Protein AF-A0A537YTP4-F1 (afdb_monomer_lite)

pLDDT: mean 78.49, std 10.17, range [57.78, 94.75]

Radius of gyration: 20.31 Å; chains: 1; bounding box: 30×33×62 Å

Structure (mmCIF, N/CA/C/O backbone):
data_AF-A0A537YTP4-F1
#
_entry.id   AF-A0A537YTP4-F1
#
loop_
_atom_site.group_PDB
_atom_site.id
_atom_site.type_symbol
_atom_site.label_atom_id
_atom_site.label_alt_id
_atom_site.label_comp_id
_atom_site.label_asym_id
_atom_site.label_entity_id
_atom_site.label_seq_id
_atom_site.pdbx_PDB_ins_code
_atom_site.Cartn_x
_atom_site.Cartn_y
_atom_site.Cartn_z
_atom_site.occupancy
_atom_site.B_iso_or_equiv
_atom_site.auth_seq_id
_atom_site.auth_comp_id
_atom_site.auth_asym_id
_atom_site.auth_atom_id
_atom_site.pdbx_PDB_model_num
ATOM 1 N N . MET A 1 1 ? 5.565 -6.345 1.798 1.00 63.81 1 MET A N 1
ATOM 2 C CA . MET A 1 1 ? 6.534 -5.704 0.898 1.00 63.81 1 MET A CA 1
ATOM 3 C C . MET A 1 1 ? 6.190 -4.231 0.869 1.00 63.81 1 MET A C 1
ATOM 5 O O . MET A 1 1 ? 5.017 -3.925 0.697 1.00 63.81 1 MET A O 1
ATOM 9 N N . GLU A 1 2 ? 7.155 -3.346 1.091 1.00 76.38 2 GLU A N 1
ATOM 10 C CA . GLU A 1 2 ? 6.953 -1.914 0.861 1.00 76.38 2 GLU A CA 1
ATOM 11 C C . GLU A 1 2 ? 7.349 -1.607 -0.583 1.00 76.38 2 GLU A C 1
ATOM 13 O O . GLU A 1 2 ? 8.459 -1.937 -1.001 1.00 76.38 2 GLU A O 1
ATOM 18 N N . LEU A 1 3 ? 6.425 -1.034 -1.356 1.00 85.19 3 LEU A N 1
ATOM 19 C CA . LEU A 1 3 ? 6.697 -0.611 -2.726 1.00 85.19 3 LEU A CA 1
ATOM 20 C C . LEU A 1 3 ? 7.163 0.839 -2.730 1.00 85.19 3 LEU A C 1
ATOM 22 O O . LEU A 1 3 ? 6.546 1.706 -2.109 1.00 85.19 3 LEU A O 1
ATOM 26 N N . LYS A 1 4 ? 8.229 1.120 -3.477 1.00 89.75 4 LYS A N 1
ATOM 27 C CA . LYS A 1 4 ? 8.703 2.486 -3.672 1.00 89.75 4 LYS A CA 1
ATOM 28 C C . LYS A 1 4 ? 7.873 3.179 -4.746 1.00 89.75 4 LYS A C 1
ATOM 30 O O . LYS A 1 4 ? 7.904 2.788 -5.912 1.00 89.75 4 LYS A O 1
ATOM 35 N N . SER A 1 5 ? 7.177 4.243 -4.366 1.00 89.31 5 SER A N 1
ATOM 36 C CA . SER A 1 5 ? 6.412 5.059 -5.308 1.00 89.31 5 SER A CA 1
ATOM 37 C C . SER A 1 5 ? 7.330 5.886 -6.212 1.00 89.31 5 SER A C 1
ATOM 39 O O . SER A 1 5 ? 8.201 6.614 -5.734 1.00 89.31 5 SER A O 1
ATOM 41 N N . VAL A 1 6 ? 7.113 5.795 -7.524 1.00 88.81 6 VAL A N 1
ATOM 42 C CA . VAL A 1 6 ? 7.811 6.575 -8.553 1.00 88.81 6 VAL A CA 1
ATOM 43 C C . VAL A 1 6 ? 6.769 7.374 -9.341 1.00 88.81 6 VAL A C 1
ATOM 45 O O . VAL A 1 6 ? 6.051 6.791 -10.157 1.00 88.81 6 VAL A O 1
ATOM 48 N N . PRO A 1 7 ? 6.639 8.690 -9.107 1.00 85.12 7 PRO A N 1
ATOM 49 C CA . PRO A 1 7 ? 5.682 9.509 -9.839 1.00 85.12 7 PRO A CA 1
ATOM 50 C C . PRO A 1 7 ? 6.144 9.712 -11.285 1.00 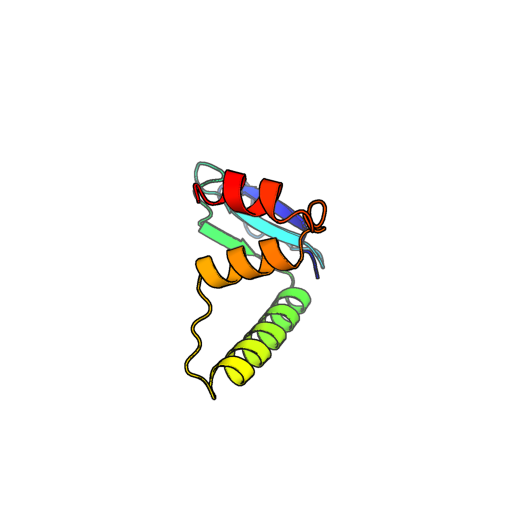85.12 7 PRO A C 1
ATOM 52 O O . PRO A 1 7 ? 7.315 9.990 -11.553 1.00 85.12 7 PRO A O 1
ATOM 55 N N . VAL A 1 8 ? 5.214 9.581 -12.230 1.00 86.12 8 VAL A N 1
ATOM 56 C CA . VAL A 1 8 ? 5.450 9.769 -13.664 1.00 86.12 8 VAL A CA 1
ATOM 57 C C . VAL A 1 8 ? 4.297 10.556 -14.269 1.00 86.12 8 VAL A C 1
ATOM 59 O O . VAL A 1 8 ? 3.136 10.192 -14.107 1.00 86.12 8 VAL A O 1
ATOM 62 N N . LYS A 1 9 ? 4.589 11.609 -15.036 1.00 81.12 9 LYS A N 1
ATOM 63 C CA . LYS A 1 9 ? 3.534 12.345 -15.741 1.00 81.12 9 LYS A CA 1
ATOM 64 C C . LYS A 1 9 ? 3.030 11.550 -16.940 1.00 81.12 9 LYS A C 1
ATOM 66 O O . LYS A 1 9 ? 3.808 11.030 -17.737 1.00 81.12 9 LYS A O 1
ATOM 71 N N . SER A 1 10 ? 1.715 11.546 -17.134 1.00 74.25 10 SER A N 1
ATOM 72 C CA . SER A 1 10 ? 1.021 10.824 -18.208 1.00 74.25 10 SER A CA 1
ATOM 73 C C . SER A 1 10 ? 1.474 11.216 -19.619 1.00 74.25 10 SER A C 1
ATOM 75 O O . SER A 1 10 ? 1.228 10.456 -20.552 1.00 74.25 10 SER A O 1
ATOM 77 N N . ASN A 1 11 ? 2.087 12.390 -19.787 1.00 77.69 11 ASN A N 1
ATOM 78 C CA . ASN A 1 11 ? 2.591 12.865 -21.076 1.00 77.69 11 ASN A CA 1
ATOM 79 C C . ASN A 1 11 ? 4.071 12.518 -21.307 1.00 77.69 11 ASN A C 1
ATOM 81 O O . ASN A 1 11 ? 4.527 12.573 -22.447 1.00 77.69 11 ASN A O 1
ATOM 85 N N . ASP A 1 12 ? 4.805 12.150 -20.252 1.00 69.44 12 ASP A N 1
ATOM 86 C CA . ASP A 1 12 ? 6.263 12.003 -20.292 1.00 69.44 12 ASP A CA 1
ATOM 87 C C . ASP A 1 12 ? 6.695 10.568 -20.636 1.00 69.44 12 ASP A C 1
ATOM 89 O O . ASP A 1 12 ? 7.821 10.348 -21.081 1.00 69.44 12 ASP A O 1
ATOM 93 N N . VAL A 1 13 ? 5.812 9.572 -20.477 1.00 65.75 13 VAL A N 1
ATOM 94 C CA . VAL A 1 13 ? 6.144 8.157 -20.705 1.00 65.75 13 VAL A CA 1
ATOM 95 C C . VAL A 1 13 ? 5.035 7.440 -21.478 1.00 65.75 13 VAL A C 1
ATOM 97 O O . VAL A 1 13 ? 3.888 7.397 -21.047 1.00 65.75 13 VAL A O 1
ATOM 100 N N . ARG A 1 14 ? 5.389 6.827 -22.620 1.00 70.50 14 ARG A N 1
ATOM 101 C CA . ARG A 1 14 ? 4.449 6.041 -23.448 1.00 70.50 14 ARG A CA 1
ATOM 102 C C . ARG A 1 14 ? 4.017 4.730 -22.785 1.00 70.50 14 ARG A C 1
ATOM 104 O O . ARG A 1 14 ? 2.841 4.401 -22.854 1.00 70.50 14 ARG A O 1
ATOM 111 N N . VAL A 1 15 ? 4.954 3.994 -22.179 1.00 70.69 15 VAL A N 1
ATOM 112 C CA . VAL A 1 15 ? 4.708 2.790 -21.362 1.00 70.69 15 VAL A CA 1
ATOM 113 C C . VAL A 1 15 ? 5.880 2.647 -20.378 1.00 70.69 15 VAL A C 1
ATOM 115 O O . VAL A 1 15 ? 6.995 2.367 -20.828 1.00 70.69 15 VAL A O 1
ATOM 118 N N . PRO A 1 16 ? 5.695 2.880 -19.067 1.00 73.62 16 PRO A N 1
ATOM 119 C CA . PRO A 1 16 ? 6.762 2.668 -18.096 1.00 73.62 16 PRO A CA 1
ATOM 120 C C . PRO A 1 16 ? 7.069 1.172 -17.970 1.00 73.62 16 PRO A C 1
ATOM 122 O O . PRO A 1 16 ? 6.176 0.333 -18.075 1.00 73.62 16 PRO A O 1
ATOM 125 N N . LYS A 1 17 ? 8.347 0.842 -17.769 1.00 83.94 17 LYS A N 1
ATOM 126 C CA . LYS A 1 17 ? 8.803 -0.517 -17.458 1.00 83.94 17 LYS A CA 1
ATOM 127 C C . LYS A 1 17 ? 9.084 -0.576 -15.959 1.00 83.94 17 LYS A C 1
ATOM 129 O O . LYS A 1 17 ? 10.127 -0.068 -15.555 1.00 83.94 17 LYS A O 1
ATOM 134 N N . PRO A 1 18 ? 8.153 -1.094 -15.148 1.00 87.62 18 PRO A N 1
ATOM 135 C CA . PRO A 1 18 ? 8.333 -1.113 -13.710 1.00 87.62 18 PRO A CA 1
ATOM 136 C C . PRO A 1 18 ? 9.428 -2.100 -13.313 1.00 87.62 18 PRO A C 1
ATOM 138 O O . PRO A 1 18 ? 9.488 -3.211 -13.836 1.00 87.62 18 PRO A O 1
ATOM 141 N N . GLU A 1 19 ? 10.286 -1.684 -12.390 1.00 91.81 19 GLU A N 1
ATOM 142 C CA . GLU A 1 19 ? 11.221 -2.569 -11.701 1.00 91.81 19 GLU A CA 1
ATOM 143 C C . GLU A 1 19 ? 10.523 -3.250 -10.518 1.00 91.81 19 GLU A C 1
ATOM 145 O O . GLU A 1 19 ? 9.590 -2.690 -9.938 1.00 91.81 19 GLU A O 1
ATOM 150 N N . VAL A 1 20 ? 10.988 -4.448 -10.151 1.00 92.25 20 VAL A N 1
ATOM 151 C CA . VAL A 1 20 ? 10.512 -5.165 -8.957 1.00 92.25 20 VAL A CA 1
ATOM 152 C C . VAL A 1 20 ? 10.673 -4.273 -7.724 1.00 92.25 20 VAL A C 1
ATOM 154 O O . VAL A 1 20 ? 11.725 -3.666 -7.515 1.00 92.25 20 VAL A O 1
ATOM 157 N N . GLY A 1 21 ? 9.628 -4.187 -6.906 1.00 91.62 21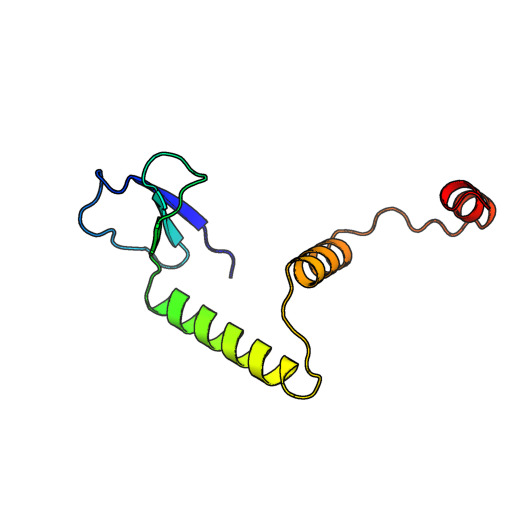 GLY A N 1
ATOM 158 C CA . GLY A 1 21 ? 9.586 -3.353 -5.708 1.00 91.62 21 GLY A CA 1
ATOM 159 C C . GLY A 1 21 ? 9.254 -1.882 -5.950 1.00 91.62 21 GLY A C 1
ATOM 160 O O . GLY A 1 21 ? 9.336 -1.083 -5.014 1.00 91.62 21 GLY A O 1
ATOM 161 N N . SER A 1 22 ? 8.862 -1.504 -7.169 1.00 91.06 22 SER A N 1
ATOM 162 C CA . SER A 1 22 ? 8.497 -0.127 -7.512 1.00 91.06 22 SER A CA 1
ATOM 163 C C . SER A 1 22 ? 7.058 -0.013 -8.011 1.00 91.06 22 SER A C 1
ATOM 165 O O . SER A 1 22 ? 6.606 -0.778 -8.861 1.00 91.06 22 SER A O 1
ATOM 167 N N . ALA A 1 23 ? 6.355 1.010 -7.524 1.00 91.25 23 ALA A N 1
ATOM 168 C CA . ALA A 1 23 ? 5.010 1.363 -7.957 1.00 91.25 23 ALA A CA 1
ATOM 169 C C . ALA A 1 23 ? 5.031 2.680 -8.733 1.00 91.25 23 ALA A C 1
ATOM 171 O O . ALA A 1 23 ? 5.289 3.745 -8.176 1.00 91.25 23 ALA A O 1
ATOM 172 N N . TYR A 1 24 ? 4.748 2.621 -10.031 1.00 90.44 24 TYR A N 1
ATOM 173 C CA . TYR A 1 24 ? 4.762 3.802 -10.888 1.00 90.44 24 TYR A CA 1
ATOM 174 C C . TYR A 1 24 ? 3.394 4.476 -10.846 1.00 90.44 24 TYR A C 1
ATOM 176 O O . TYR A 1 24 ? 2.405 3.913 -11.319 1.00 90.44 24 TYR A O 1
ATOM 184 N N . LEU A 1 25 ? 3.343 5.681 -10.282 1.00 89.75 25 LEU A N 1
ATOM 185 C CA . LEU A 1 25 ? 2.122 6.470 -10.145 1.00 89.75 25 LEU A CA 1
ATOM 186 C C . LEU A 1 25 ? 1.999 7.398 -11.352 1.00 89.75 25 LEU A C 1
ATOM 188 O O . LEU A 1 25 ? 2.786 8.328 -11.509 1.00 89.75 25 LEU A O 1
ATOM 192 N N . VAL A 1 26 ? 1.035 7.129 -12.233 1.00 87.06 26 VAL A N 1
A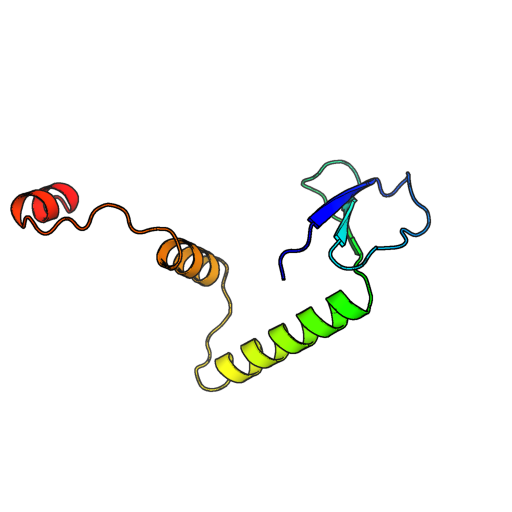TOM 193 C CA . VAL A 1 26 ? 0.832 7.923 -13.448 1.00 87.06 26 VAL A CA 1
ATOM 194 C C . VAL A 1 26 ? -0.075 9.111 -13.141 1.00 87.06 26 VAL A C 1
ATOM 196 O O . VAL A 1 26 ? -1.292 8.964 -13.005 1.00 87.06 26 VAL A O 1
ATOM 199 N N . GLU A 1 27 ? 0.516 10.296 -13.073 1.00 86.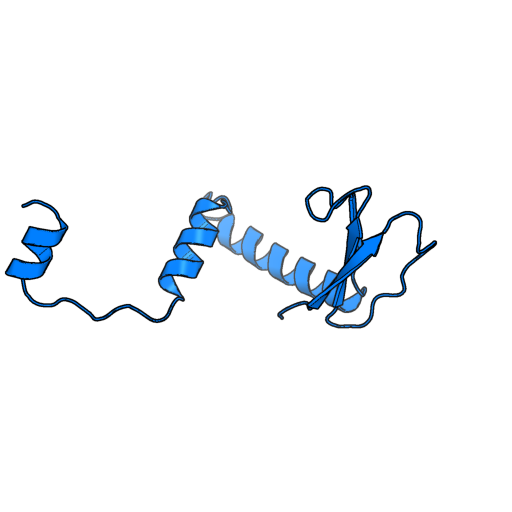62 27 GLU A N 1
ATOM 200 C CA . GLU A 1 27 ? -0.143 11.558 -12.739 1.00 86.62 27 GLU A CA 1
ATOM 201 C C . GLU A 1 27 ? -0.576 12.313 -13.999 1.00 86.62 27 GLU A C 1
ATOM 203 O O . GLU A 1 27 ? 0.145 12.357 -15.000 1.00 86.62 27 GLU A O 1
ATOM 208 N N . ARG A 1 28 ? -1.749 12.956 -13.975 1.00 72.69 28 ARG A N 1
ATOM 209 C CA . ARG A 1 28 ? -2.204 13.784 -15.110 1.00 72.69 28 ARG A CA 1
ATOM 210 C C . ARG A 1 28 ? -1.822 15.259 -14.969 1.00 72.69 28 ARG A C 1
ATOM 212 O O . ARG A 1 28 ? -1.382 15.858 -15.948 1.00 72.69 28 ARG A O 1
ATOM 219 N N . TYR A 1 29 ? -2.014 15.832 -13.782 1.00 70.62 29 TYR A N 1
ATOM 220 C CA . TYR A 1 29 ? -1.832 17.269 -13.523 1.00 70.62 29 TYR A CA 1
ATOM 221 C C . TYR A 1 29 ? -1.065 17.550 -12.227 1.00 70.62 29 TYR A C 1
ATOM 223 O O . TYR A 1 29 ? -0.199 18.421 -12.216 1.00 70.62 29 TYR A O 1
ATOM 231 N N . SER A 1 30 ? -1.361 16.802 -11.165 1.00 71.94 30 SER A N 1
ATOM 232 C CA . SER A 1 30 ? -0.721 16.891 -9.851 1.00 71.94 30 SER A CA 1
ATOM 233 C C . SER A 1 30 ? -0.670 15.510 -9.192 1.00 71.94 30 SER A C 1
ATOM 235 O O . SER A 1 30 ? -1.362 14.589 -9.639 1.00 71.94 30 SER A O 1
ATOM 237 N N . ALA A 1 31 ? 0.109 15.401 -8.112 1.00 72.00 31 ALA A N 1
ATOM 238 C CA . ALA A 1 31 ? 0.221 14.199 -7.284 1.00 72.00 31 ALA A CA 1
ATOM 239 C C . ALA A 1 31 ? -1.132 13.718 -6.727 1.00 72.00 31 ALA A C 1
ATOM 241 O O . ALA A 1 31 ? -1.348 12.520 -6.581 1.00 72.00 31 ALA A O 1
ATOM 242 N N . ASP A 1 32 ? -2.083 14.632 -6.519 1.00 75.25 32 ASP A N 1
ATOM 243 C CA . ASP A 1 32 ? -3.433 14.305 -6.035 1.00 75.25 32 ASP A CA 1
ATOM 244 C C . ASP A 1 32 ? -4.336 13.689 -7.122 1.00 75.25 32 ASP A C 1
ATOM 246 O O . ASP A 1 32 ? -5.461 13.276 -6.855 1.00 75.25 32 ASP A O 1
ATOM 250 N N . SER A 1 33 ? -3.869 13.638 -8.375 1.00 75.56 33 SER A N 1
ATOM 251 C CA . SER A 1 33 ? -4.614 13.110 -9.520 1.00 75.56 33 SER A CA 1
ATOM 252 C C . SER A 1 33 ? -3.866 11.944 -10.169 1.00 75.56 33 SER A C 1
ATOM 254 O O . SER A 1 33 ? -3.399 12.018 -11.315 1.00 75.56 33 SER A O 1
ATOM 256 N N . VAL A 1 34 ? -3.773 10.845 -9.416 1.00 81.94 34 VAL A N 1
ATOM 257 C CA . VAL A 1 34 ? -3.247 9.562 -9.898 1.00 81.94 34 VAL A CA 1
ATOM 258 C C . VAL A 1 34 ? -4.293 8.896 -10.792 1.00 81.94 34 VAL A C 1
ATOM 260 O O . VAL A 1 34 ? -5.392 8.560 -10.359 1.00 81.94 34 VAL A O 1
ATOM 263 N N . LYS A 1 35 ? -3.958 8.706 -12.070 1.00 83.81 35 LYS A N 1
ATOM 264 C CA . LYS A 1 35 ? -4.841 8.078 -13.065 1.00 83.81 35 LYS A CA 1
ATOM 265 C C . LYS A 1 35 ? -4.660 6.563 -13.124 1.00 83.81 35 LYS A C 1
ATOM 267 O O . LYS A 1 35 ? -5.597 5.844 -13.461 1.00 83.81 35 LYS A O 1
ATOM 272 N N . ALA A 1 36 ? -3.443 6.093 -12.879 1.00 86.50 36 ALA A N 1
ATOM 273 C CA . ALA A 1 36 ? -3.108 4.681 -12.929 1.00 86.50 36 ALA A CA 1
ATOM 274 C C . ALA A 1 36 ? -1.910 4.376 -12.032 1.00 86.50 36 ALA A C 1
ATOM 276 O O . ALA A 1 36 ? -1.042 5.226 -11.834 1.00 86.50 36 ALA A O 1
ATOM 277 N N . VAL A 1 37 ? -1.855 3.135 -11.559 1.00 89.19 37 VAL A N 1
ATOM 278 C CA . VAL A 1 37 ? -0.696 2.556 -10.881 1.00 89.19 37 VAL A CA 1
ATOM 279 C C . VAL A 1 37 ? -0.174 1.423 -11.753 1.00 89.19 37 VAL A C 1
ATOM 281 O O . VAL A 1 37 ? -0.949 0.568 -12.182 1.00 89.19 37 VAL A O 1
ATOM 284 N N . ILE A 1 38 ? 1.122 1.434 -12.052 1.00 90.50 38 ILE A N 1
ATOM 285 C CA . ILE A 1 38 ? 1.774 0.418 -12.882 1.00 90.50 38 ILE A CA 1
ATOM 286 C C . ILE A 1 38 ? 2.803 -0.321 -12.025 1.00 90.50 38 ILE A C 1
ATOM 288 O O . ILE A 1 38 ? 3.675 0.302 -11.420 1.00 90.50 38 ILE A O 1
ATOM 292 N N . LEU A 1 39 ? 2.674 -1.647 -11.978 1.00 93.06 39 LEU A N 1
ATOM 293 C CA . LEU A 1 39 ? 3.451 -2.547 -11.125 1.00 93.06 39 LEU A CA 1
ATOM 294 C C . LEU A 1 39 ? 4.189 -3.588 -11.963 1.00 93.06 39 LEU A C 1
ATOM 296 O O . LEU A 1 39 ? 3.737 -3.944 -13.056 1.00 93.06 39 LEU A O 1
ATOM 300 N N . HIS A 1 40 ? 5.290 -4.114 -11.428 1.00 94.31 40 HIS A N 1
ATOM 301 C CA . HIS A 1 40 ? 5.889 -5.324 -11.976 1.00 94.31 40 HIS A CA 1
ATOM 302 C C . HIS A 1 40 ? 4.905 -6.507 -11.831 1.00 94.31 40 HIS A C 1
ATOM 304 O O . HIS A 1 40 ? 4.187 -6.571 -10.828 1.00 94.31 40 HIS A O 1
ATOM 310 N N . PRO A 1 41 ? 4.839 -7.450 -12.795 1.00 93.44 41 PRO A N 1
ATOM 311 C CA . PRO A 1 41 ? 3.921 -8.589 -12.721 1.00 93.44 41 PRO A CA 1
ATOM 312 C C . PRO A 1 41 ? 4.050 -9.417 -11.438 1.00 93.44 41 PRO A C 1
ATOM 314 O O . PRO A 1 41 ? 3.034 -9.832 -10.885 1.00 93.44 41 PRO A O 1
ATOM 317 N N . ASP A 1 42 ? 5.276 -9.612 -10.949 1.00 94.75 42 ASP A N 1
ATOM 318 C CA . ASP A 1 42 ? 5.531 -10.367 -9.715 1.00 94.75 42 ASP A CA 1
ATOM 319 C C . ASP A 1 42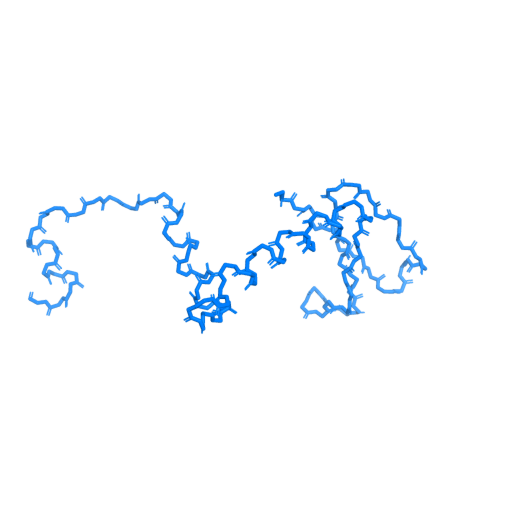 ? 4.954 -9.651 -8.485 1.00 94.75 42 ASP A C 1
ATOM 321 O O . ASP A 1 42 ? 4.247 -10.270 -7.690 1.00 94.75 42 ASP A O 1
ATOM 325 N N . ASP A 1 43 ? 5.160 -8.333 -8.379 1.00 94.12 43 ASP A N 1
ATOM 326 C CA . ASP A 1 43 ? 4.614 -7.520 -7.286 1.00 94.12 43 ASP A CA 1
ATOM 327 C C . ASP A 1 43 ? 3.079 -7.506 -7.327 1.00 94.12 43 ASP A C 1
ATOM 329 O O . ASP A 1 43 ? 2.413 -7.602 -6.295 1.00 94.12 43 ASP A O 1
ATOM 333 N N . PHE A 1 44 ? 2.497 -7.428 -8.530 1.00 92.88 44 PHE A N 1
ATOM 334 C CA . PHE A 1 44 ? 1.050 -7.514 -8.711 1.00 92.88 44 PHE A CA 1
ATOM 335 C C . PHE A 1 44 ? 0.504 -8.877 -8.269 1.00 92.88 44 PHE A C 1
ATOM 337 O O . PHE A 1 44 ? -0.486 -8.930 -7.539 1.00 92.88 44 PHE A O 1
ATOM 344 N N . ALA A 1 45 ? 1.140 -9.974 -8.688 1.00 93.25 45 ALA A N 1
ATOM 345 C CA . ALA A 1 45 ? 0.729 -11.324 -8.314 1.00 93.25 45 ALA A CA 1
ATOM 346 C C . ALA A 1 45 ? 0.815 -11.538 -6.795 1.00 93.25 45 ALA A C 1
ATOM 348 O O . ALA A 1 45 ? -0.091 -12.122 -6.193 1.00 93.25 45 ALA A O 1
ATOM 349 N N . GLU A 1 46 ? 1.867 -11.020 -6.160 1.00 92.75 46 GLU A N 1
ATOM 350 C CA . GLU A 1 46 ? 2.032 -11.086 -4.713 1.00 92.75 46 GLU A CA 1
ATOM 351 C C . GLU A 1 46 ? 0.945 -10.290 -3.975 1.00 92.75 46 GLU A C 1
ATOM 353 O O . GLU A 1 46 ? 0.291 -10.826 -3.075 1.00 92.75 46 GLU A O 1
ATOM 358 N N . LEU A 1 47 ? 0.708 -9.032 -4.364 1.00 90.44 47 LEU A N 1
ATOM 359 C CA . LEU A 1 47 ? -0.342 -8.202 -3.767 1.00 90.44 47 LEU A CA 1
ATOM 360 C C . LEU A 1 47 ? -1.733 -8.811 -3.961 1.00 90.44 47 LEU A C 1
ATOM 362 O O . LEU A 1 47 ? -2.526 -8.831 -3.021 1.00 90.44 47 LEU A O 1
ATOM 366 N N . GLN A 1 48 ? -2.016 -9.364 -5.141 1.00 92.00 48 GLN A N 1
ATOM 367 C CA . GLN A 1 48 ? -3.277 -10.048 -5.419 1.00 92.00 48 GLN A CA 1
ATOM 368 C C . GLN A 1 48 ? -3.465 -11.284 -4.528 1.00 92.00 48 GLN A C 1
ATOM 370 O O . GLN A 1 48 ? -4.559 -11.503 -4.006 1.00 92.00 48 GLN A O 1
ATOM 375 N N . SER A 1 49 ? -2.413 -12.082 -4.331 1.00 91.12 49 SER A N 1
ATOM 376 C CA . SER A 1 49 ? -2.446 -13.244 -3.435 1.00 91.12 49 SER A CA 1
ATOM 377 C C . SER A 1 49 ? -2.761 -12.831 -1.993 1.00 91.12 49 SER A C 1
ATOM 379 O O . SER A 1 49 ? -3.666 -13.382 -1.366 1.00 91.12 49 SER A O 1
ATOM 381 N N . ARG A 1 50 ? -2.084 -11.790 -1.490 1.00 87.75 50 ARG A N 1
ATOM 382 C CA . ARG A 1 50 ? -2.322 -11.236 -0.147 1.00 87.75 50 ARG A CA 1
ATOM 383 C C . ARG A 1 50 ? -3.745 -10.690 0.006 1.00 87.75 50 ARG A C 1
ATOM 385 O O . ARG A 1 50 ? -4.394 -10.977 1.008 1.00 87.75 50 ARG A O 1
ATOM 392 N N . ALA A 1 51 ? -4.242 -9.950 -0.987 1.00 86.12 51 ALA A N 1
ATOM 393 C CA . ALA A 1 51 ? -5.606 -9.423 -0.987 1.00 86.12 51 ALA A CA 1
ATOM 394 C C . ALA A 1 51 ? -6.649 -10.548 -0.909 1.00 86.12 51 ALA A C 1
ATOM 396 O O . ALA A 1 51 ? -7.593 -10.457 -0.129 1.00 86.12 51 ALA A O 1
ATOM 397 N N . ARG A 1 52 ? -6.435 -11.653 -1.637 1.00 86.56 52 ARG A N 1
ATOM 398 C CA . ARG A 1 52 ? -7.293 -12.844 -1.548 1.00 86.56 52 ARG A CA 1
ATOM 399 C C . ARG A 1 52 ? -7.318 -13.461 -0.157 1.00 86.56 52 ARG A C 1
ATOM 401 O O . ARG A 1 52 ? -8.394 -13.780 0.331 1.00 86.56 52 ARG A O 1
ATOM 408 N N . ILE A 1 53 ? -6.157 -13.612 0.480 1.00 86.44 53 ILE A N 1
ATOM 409 C CA . ILE A 1 53 ? -6.071 -14.153 1.845 1.00 86.44 53 ILE A CA 1
ATOM 410 C C . ILE A 1 53 ? -6.871 -13.274 2.814 1.00 86.44 53 ILE A C 1
ATOM 412 O O . ILE A 1 53 ? -7.596 -13.793 3.659 1.00 86.44 53 ILE A O 1
ATOM 416 N N . LEU A 1 54 ? -6.775 -11.949 2.672 1.00 79.25 54 LEU A N 1
ATOM 417 C CA . LEU A 1 54 ? -7.534 -11.007 3.495 1.00 79.25 54 LEU A CA 1
ATOM 418 C C . LEU A 1 54 ? -9.044 -11.103 3.245 1.00 79.25 54 LEU A C 1
ATOM 420 O O . LEU A 1 54 ? -9.807 -11.166 4.204 1.00 79.25 54 LEU A O 1
ATOM 424 N N . GLU A 1 55 ? -9.485 -11.176 1.987 1.00 80.44 55 GLU A N 1
ATOM 425 C CA . GLU A 1 55 ? -10.901 -11.389 1.659 1.00 80.44 55 GLU A CA 1
ATOM 426 C C . GLU A 1 55 ? -11.434 -12.710 2.228 1.00 80.44 55 GLU A C 1
ATOM 428 O O . GLU A 1 55 ? -12.535 -12.757 2.777 1.00 80.44 55 GLU A O 1
ATOM 433 N N . GLU A 1 56 ? -10.667 -13.794 2.109 1.00 82.38 56 GLU A N 1
ATOM 434 C CA . GLU A 1 56 ? -11.036 -15.103 2.650 1.00 82.38 56 GLU A CA 1
ATOM 435 C C . GLU A 1 56 ? -11.104 -15.094 4.178 1.00 82.38 56 GLU A C 1
ATOM 437 O O . GLU A 1 56 ? -12.019 -15.694 4.739 1.00 82.38 56 GLU A O 1
ATOM 442 N N . ALA A 1 57 ? -10.194 -14.384 4.848 1.00 77.31 57 ALA A N 1
ATOM 443 C CA . ALA A 1 57 ? -10.213 -14.206 6.298 1.00 77.31 57 ALA A CA 1
ATOM 444 C C . ALA A 1 57 ? -11.364 -13.301 6.773 1.00 77.31 57 ALA A C 1
ATOM 446 O O . ALA A 1 57 ? -11.888 -13.500 7.868 1.00 77.31 57 ALA A O 1
ATOM 447 N N . ALA A 1 58 ? -11.781 -12.330 5.957 1.00 71.38 58 ALA A N 1
ATOM 448 C CA . ALA A 1 58 ? -12.873 -11.409 6.264 1.00 71.38 58 ALA A CA 1
ATOM 449 C C . ALA A 1 58 ? -14.269 -12.023 6.029 1.00 71.38 58 ALA A C 1
ATOM 451 O O . ALA A 1 58 ? -15.231 -11.698 6.734 1.00 71.38 58 ALA A O 1
ATOM 452 N N . ARG A 1 59 ? -14.385 -12.957 5.072 1.00 67.31 59 ARG A N 1
ATOM 453 C CA . ARG A 1 59 ? -15.649 -13.593 4.653 1.00 67.31 59 ARG A CA 1
ATOM 454 C C . ARG A 1 59 ? -16.456 -14.263 5.787 1.00 67.31 59 ARG A C 1
ATOM 456 O O . ARG A 1 59 ? -17.677 -14.127 5.763 1.00 67.31 59 ARG A O 1
ATOM 463 N N . PRO A 1 60 ? -15.860 -14.955 6.780 1.00 64.44 60 PRO A N 1
ATOM 464 C CA . PRO A 1 60 ? -16.605 -15.592 7.867 1.00 64.44 60 PRO A CA 1
ATOM 465 C C . PRO A 1 60 ? -17.294 -14.609 8.821 1.00 64.44 60 PRO A C 1
ATOM 467 O O . PRO A 1 60 ? -18.198 -15.017 9.544 1.00 64.44 60 PRO A O 1
ATOM 470 N N . ALA A 1 61 ? -16.872 -13.343 8.848 1.00 61.41 61 ALA A N 1
ATOM 471 C CA . ALA A 1 61 ? -17.291 -12.383 9.866 1.00 61.41 61 ALA A CA 1
ATOM 472 C C . ALA A 1 61 ? -17.914 -11.093 9.305 1.00 61.41 61 ALA A C 1
ATOM 474 O O . ALA A 1 61 ? -18.258 -10.201 10.075 1.00 61.41 61 ALA A O 1
ATOM 475 N N . GLY A 1 62 ? -18.097 -10.995 7.982 1.00 62.62 62 GLY A N 1
ATOM 476 C CA . GLY A 1 62 ? -18.696 -9.812 7.353 1.00 62.62 62 GLY A CA 1
ATOM 477 C C . GLY A 1 62 ? -17.882 -8.535 7.573 1.00 62.62 62 GLY A C 1
ATOM 478 O O . GLY A 1 62 ? -18.438 -7.442 7.519 1.00 62.62 62 GLY A O 1
ATOM 479 N N . PHE A 1 63 ? -16.584 -8.666 7.858 1.00 64.19 63 PHE A N 1
ATOM 480 C CA . PHE A 1 63 ? -15.710 -7.516 8.026 1.00 64.19 63 PHE A CA 1
ATOM 481 C C . PHE A 1 63 ? -15.428 -6.892 6.664 1.00 64.19 63 PHE A C 1
ATOM 483 O O . PHE A 1 63 ? -14.937 -7.553 5.751 1.00 64.19 63 PHE A O 1
ATOM 490 N N . GLU A 1 64 ? -15.720 -5.605 6.536 1.00 67.38 64 GLU A N 1
ATOM 491 C CA . GLU A 1 64 ? -15.243 -4.803 5.420 1.00 67.38 64 GLU A CA 1
ATOM 492 C C . GLU A 1 64 ? -13.896 -4.182 5.792 1.00 67.38 64 GLU A C 1
ATOM 494 O O . GLU A 1 64 ? -13.710 -3.658 6.895 1.00 67.38 64 GLU A O 1
ATOM 499 N N . LEU A 1 65 ? -12.944 -4.237 4.861 1.00 67.06 65 LEU A N 1
ATOM 500 C CA . LEU A 1 65 ? -11.724 -3.443 4.945 1.00 67.06 65 LEU A CA 1
ATOM 501 C C . LEU A 1 65 ? -12.113 -1.980 4.730 1.00 67.06 65 LEU A C 1
ATOM 503 O O . LEU A 1 65 ? -12.420 -1.568 3.615 1.00 67.06 65 LEU A O 1
ATOM 507 N N . THR A 1 66 ? -12.137 -1.222 5.820 1.00 77.88 66 THR A N 1
ATOM 508 C CA . THR A 1 66 ? -12.449 0.209 5.820 1.00 77.88 66 THR A CA 1
ATOM 509 C C . THR A 1 66 ? -11.190 1.020 6.090 1.00 77.88 66 THR A C 1
ATOM 511 O O . THR A 1 66 ? -10.285 0.550 6.784 1.00 77.88 66 THR A O 1
ATOM 514 N N . ASP A 1 67 ? -11.158 2.259 5.601 1.00 74.56 67 ASP A N 1
ATOM 515 C CA . ASP A 1 67 ? -10.059 3.194 5.871 1.00 74.56 67 ASP A CA 1
ATOM 516 C C . ASP A 1 67 ? -9.865 3.399 7.382 1.00 74.56 67 ASP A C 1
ATOM 518 O O . ASP A 1 67 ? -8.742 3.361 7.876 1.00 74.56 67 ASP A O 1
ATOM 522 N N . LEU A 1 68 ? -10.966 3.474 8.141 1.00 73.88 68 LEU A N 1
ATOM 523 C CA . LEU A 1 68 ? -10.940 3.550 9.604 1.00 73.88 68 LEU A CA 1
ATOM 524 C C . LEU A 1 68 ? -10.267 2.323 10.242 1.00 73.88 68 LEU A C 1
ATOM 526 O O . LEU A 1 68 ? -9.522 2.455 11.210 1.00 73.88 68 LEU A O 1
ATOM 530 N N . GLY A 1 69 ? -10.518 1.124 9.710 1.00 73.19 69 GLY A N 1
ATOM 531 C CA . GLY A 1 69 ? -9.862 -0.098 10.173 1.00 73.19 69 GLY A CA 1
ATOM 532 C C . GLY A 1 69 ? -8.360 -0.100 9.880 1.00 73.19 69 GLY A C 1
ATOM 533 O O . GLY A 1 69 ? -7.571 -0.531 10.721 1.00 73.19 69 GLY A O 1
ATOM 534 N N . ALA A 1 70 ? -7.958 0.422 8.720 1.00 73.56 70 ALA A N 1
ATOM 535 C CA . ALA A 1 70 ? -6.552 0.570 8.360 1.00 73.56 70 ALA A CA 1
ATOM 536 C C . ALA A 1 70 ? -5.834 1.593 9.259 1.00 73.56 70 ALA A C 1
ATOM 538 O O . ALA A 1 70 ? -4.740 1.308 9.746 1.00 73.56 70 ALA A O 1
ATOM 539 N N . GLU A 1 71 ? -6.463 2.739 9.537 1.00 71.94 71 GLU A N 1
ATOM 540 C CA . GLU A 1 71 ? -5.946 3.748 10.471 1.00 71.94 71 GLU A CA 1
ATOM 541 C C . GLU A 1 71 ? -5.820 3.190 11.894 1.00 71.94 71 GLU A C 1
ATOM 543 O O . GLU A 1 71 ? -4.768 3.322 12.519 1.00 71.94 71 GLU A O 1
ATOM 548 N N . ALA A 1 72 ? -6.850 2.500 12.395 1.00 74.25 72 ALA A N 1
ATOM 549 C CA . ALA A 1 72 ? -6.820 1.877 13.717 1.00 74.25 72 ALA A CA 1
ATOM 550 C C . ALA A 1 72 ? -5.694 0.838 13.838 1.00 74.25 72 ALA A C 1
ATOM 552 O O . ALA A 1 72 ? -5.000 0.792 14.854 1.00 74.25 72 ALA A O 1
ATOM 553 N N . HIS A 1 73 ? -5.474 0.035 12.792 1.00 69.62 73 HIS A N 1
ATOM 554 C CA . HIS A 1 73 ? -4.370 -0.919 12.754 1.00 69.62 73 HIS A CA 1
ATOM 555 C C . HIS A 1 73 ? -3.004 -0.216 12.748 1.00 69.62 73 HIS A C 1
ATOM 557 O O . HIS A 1 73 ? -2.129 -0.604 13.513 1.00 69.62 73 HIS A O 1
ATOM 563 N N . GLN A 1 74 ? -2.823 0.854 11.964 1.00 72.81 74 GLN A N 1
ATOM 564 C CA . GLN A 1 74 ? -1.580 1.639 11.979 1.00 72.81 74 GLN A CA 1
ATOM 565 C C . GLN A 1 74 ? -1.293 2.267 13.345 1.00 72.81 74 GLN A C 1
ATOM 567 O O . GLN A 1 74 ? -0.139 2.300 13.767 1.00 72.81 74 GLN A O 1
ATOM 572 N N . ILE A 1 75 ? -2.324 2.749 14.043 1.00 71.81 75 ILE A N 1
ATOM 573 C CA . ILE A 1 75 ? -2.191 3.284 15.404 1.00 71.81 75 ILE A CA 1
ATOM 574 C C . ILE A 1 75 ? -1.763 2.173 16.370 1.00 71.81 75 ILE A C 1
ATOM 576 O O . ILE A 1 75 ? -0.852 2.389 17.166 1.00 71.81 75 ILE A O 1
ATOM 580 N N . ALA A 1 76 ? -2.361 0.983 16.272 1.00 69.94 76 ALA A N 1
ATOM 581 C CA . ALA A 1 76 ? -2.010 -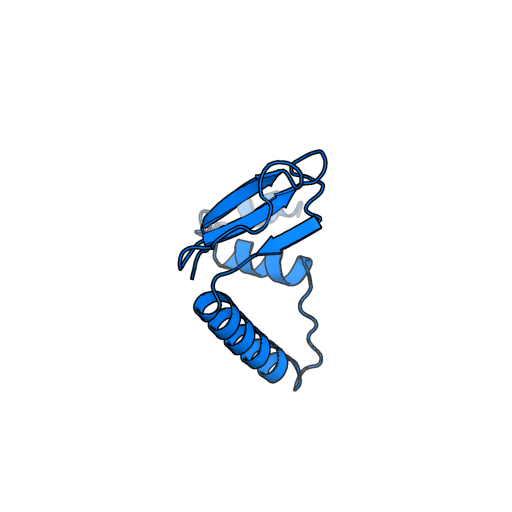0.159 17.117 1.00 69.94 76 ALA A CA 1
ATOM 582 C C . ALA A 1 76 ? -0.588 -0.694 16.861 1.00 69.94 76 ALA A C 1
ATOM 584 O O . ALA A 1 76 ? 0.082 -1.121 17.794 1.00 69.94 76 ALA A O 1
ATOM 585 N N . GLU A 1 77 ? -0.121 -0.653 15.611 1.00 70.81 77 GLU A N 1
ATOM 586 C CA . GLU A 1 77 ? 1.238 -1.058 15.218 1.00 70.81 77 GLU A CA 1
ATOM 587 C C . GLU A 1 77 ? 2.279 0.061 15.421 1.00 70.81 77 GLU A C 1
ATOM 589 O O . GLU A 1 77 ? 3.487 -0.161 15.284 1.00 70.81 77 GLU A O 1
ATOM 594 N N . SER A 1 78 ? 1.844 1.286 15.737 1.00 62.34 78 SER A N 1
ATOM 595 C CA . SER A 1 78 ? 2.759 2.368 16.092 1.00 62.34 78 SER A CA 1
ATOM 596 C C . SER A 1 78 ? 3.418 2.071 17.442 1.00 62.34 78 SER A C 1
ATOM 598 O O . SER A 1 78 ? 2.827 1.431 18.309 1.00 62.34 78 SER A O 1
ATOM 600 N N . ARG A 1 79 ? 4.671 2.509 17.633 1.00 61.44 79 ARG A N 1
ATOM 601 C CA . ARG A 1 79 ? 5.342 2.373 18.936 1.00 61.44 79 ARG A CA 1
ATOM 602 C C . ARG A 1 79 ? 4.490 3.093 19.978 1.00 61.44 79 ARG A C 1
ATOM 604 O O . ARG A 1 79 ? 4.403 4.317 19.913 1.00 61.44 79 ARG A O 1
ATOM 611 N N . GLU A 1 80 ? 3.881 2.325 20.883 1.00 62.91 80 GLU A N 1
ATOM 612 C CA . GLU A 1 80 ? 3.086 2.829 22.002 1.00 62.91 80 GLU A CA 1
ATOM 613 C C . GLU A 1 80 ? 3.752 4.072 22.610 1.00 62.91 80 GLU A C 1
ATOM 615 O O . GLU A 1 80 ? 4.950 4.076 22.916 1.00 62.91 80 GLU A O 1
ATOM 620 N N . GLY A 1 81 ? 2.969 5.142 22.772 1.00 65.44 81 GLY A N 1
ATOM 621 C CA . GLY A 1 81 ? 3.319 6.180 23.735 1.00 65.44 81 GLY A CA 1
ATOM 622 C C . GLY A 1 81 ? 3.417 5.574 25.139 1.00 65.44 81 GLY A C 1
ATOM 623 O O . GLY A 1 81 ? 2.922 4.475 25.377 1.00 65.44 81 GLY A O 1
ATOM 624 N N . GLU A 1 82 ? 4.071 6.277 26.065 1.00 57.78 82 GLU A N 1
ATOM 625 C CA . GLU A 1 82 ? 4.224 5.819 27.452 1.00 57.78 82 GLU A CA 1
ATOM 626 C C . GLU A 1 82 ? 2.900 5.315 28.045 1.00 57.78 82 GLU A C 1
ATOM 628 O O . GLU A 1 82 ? 1.878 6.004 28.004 1.00 57.78 82 GLU A O 1
ATOM 633 N N . LEU A 1 83 ? 2.936 4.109 28.616 1.00 59.12 83 LEU A N 1
ATOM 634 C CA . LEU A 1 83 ? 1.814 3.530 29.339 1.00 59.12 83 LEU A CA 1
ATOM 635 C C . LEU A 1 83 ? 1.556 4.383 30.591 1.00 59.12 83 LEU A C 1
ATOM 637 O O . LEU A 1 83 ? 2.394 4.456 31.490 1.00 59.12 83 LEU A O 1
ATOM 641 N N . ILE A 1 84 ? 0.409 5.060 30.645 1.00 60.62 84 ILE A N 1
ATOM 642 C CA . ILE A 1 84 ? 0.019 5.862 31.808 1.00 60.62 84 ILE A CA 1
ATOM 643 C C . ILE A 1 84 ? -0.725 4.948 32.786 1.00 60.62 84 ILE A C 1
ATOM 645 O O . ILE A 1 84 ? -1.919 4.707 32.635 1.00 60.62 84 ILE A O 1
ATOM 649 N N . GLU A 1 85 ? -0.012 4.430 33.785 1.00 67.75 85 GLU A N 1
ATOM 650 C CA . GLU A 1 85 ? -0.586 3.579 34.845 1.00 67.75 85 GLU A CA 1
ATOM 651 C C . GLU A 1 85 ? -1.192 4.379 36.011 1.00 67.75 85 GLU A C 1
ATOM 653 O O . GLU A 1 85 ? -1.876 3.818 36.867 1.00 67.75 85 GLU A O 1
ATOM 658 N N . ASP A 1 86 ? -0.954 5.692 36.064 1.00 80.00 86 ASP A N 1
ATOM 659 C CA . ASP A 1 86 ? -1.486 6.556 37.117 1.00 80.00 86 ASP A CA 1
ATOM 660 C C . ASP A 1 86 ? -2.969 6.885 36.883 1.00 80.00 86 ASP A C 1
ATOM 662 O O . ASP A 1 86 ? -3.334 7.583 35.933 1.00 80.00 86 ASP A O 1
ATOM 666 N N . GLU A 1 87 ? -3.829 6.424 37.795 1.00 81.56 87 GLU A N 1
ATOM 667 C CA . GLU A 1 87 ? -5.277 6.648 37.751 1.00 81.56 87 GLU A CA 1
ATOM 668 C C . GLU A 1 87 ? -5.629 8.145 37.683 1.00 81.56 87 GLU A C 1
ATOM 670 O O . GLU A 1 87 ? -6.568 8.528 36.981 1.00 81.56 87 GLU A O 1
ATOM 675 N N . ALA A 1 88 ? -4.874 9.009 38.374 1.00 81.06 88 ALA A N 1
ATOM 676 C CA . ALA A 1 88 ? -5.134 10.448 38.375 1.00 81.06 88 ALA A CA 1
ATOM 677 C C . ALA A 1 88 ? -4.857 11.080 36.999 1.00 81.06 88 ALA A C 1
ATOM 679 O O . ALA A 1 88 ? -5.659 11.880 36.508 1.00 81.06 88 ALA A O 1
ATOM 680 N N . ALA A 1 89 ? -3.763 10.682 36.346 1.00 73.94 89 ALA A N 1
ATOM 681 C CA . ALA A 1 89 ? -3.435 11.101 34.988 1.00 73.94 89 ALA A CA 1
ATOM 682 C C . ALA A 1 89 ? -4.459 10.594 33.954 1.00 73.94 89 ALA A C 1
ATOM 684 O O . ALA A 1 89 ? -4.877 11.364 33.085 1.00 73.94 89 ALA A O 1
ATOM 685 N N . VAL A 1 90 ? -4.931 9.347 34.087 1.00 77.31 90 VAL A N 1
ATOM 686 C CA . VAL A 1 90 ? -5.980 8.778 33.219 1.00 77.31 90 VAL A CA 1
ATOM 687 C C . VAL A 1 90 ? -7.298 9.545 33.362 1.00 77.31 90 VAL A C 1
ATOM 689 O O . VAL A 1 90 ? -7.910 9.909 32.358 1.00 77.31 90 VAL A O 1
ATOM 692 N N . ARG A 1 91 ? -7.727 9.853 34.593 1.00 80.75 91 ARG A N 1
ATOM 693 C CA . ARG A 1 91 ? -8.954 10.630 34.847 1.00 80.75 91 ARG A CA 1
ATOM 694 C C . ARG A 1 91 ? -8.880 12.038 34.257 1.00 80.75 91 ARG A C 1
ATOM 696 O O . ARG A 1 91 ? -9.800 12.450 33.556 1.00 80.75 91 ARG A O 1
ATOM 703 N N . SER A 1 92 ? -7.749 12.719 34.442 1.00 77.69 92 SER A N 1
ATOM 704 C CA . SER A 1 92 ? -7.499 14.053 33.880 1.00 77.69 92 SER A CA 1
ATOM 705 C C . SER A 1 92 ? -7.594 14.073 32.347 1.00 77.69 92 SER A C 1
ATOM 707 O O . SER A 1 92 ? -8.256 14.940 31.777 1.00 77.69 92 SER A O 1
ATOM 709 N N . LEU A 1 93 ? -7.000 13.082 31.671 1.00 73.44 93 LEU A N 1
ATOM 710 C CA . LEU A 1 93 ? -7.066 12.936 30.210 1.00 73.44 93 LEU A CA 1
ATOM 711 C C . LEU A 1 93 ? -8.484 12.655 29.694 1.00 73.44 93 LEU A C 1
ATOM 713 O O . LEU A 1 93 ? -8.846 13.122 28.616 1.00 73.44 93 LEU A O 1
ATOM 717 N N . LEU A 1 94 ? -9.284 11.907 30.458 1.00 81.62 94 LEU A N 1
ATOM 718 C CA . LEU A 1 94 ? -10.667 11.566 30.110 1.00 81.62 94 LEU A CA 1
ATOM 719 C C . LEU A 1 94 ? -11.691 12.633 30.536 1.00 81.62 94 LEU A C 1
ATOM 721 O O . LEU A 1 94 ? -12.874 12.491 30.226 1.00 81.62 94 LEU A O 1
ATOM 725 N N . GLY A 1 95 ? -11.262 13.695 31.227 1.00 73.12 95 GLY A N 1
ATOM 726 C CA . GLY A 1 95 ? -12.152 14.731 31.760 1.00 73.12 95 GLY A CA 1
ATOM 727 C C . GLY A 1 95 ? -13.081 14.230 32.874 1.00 73.12 95 GLY A C 1
ATOM 728 O O . GLY A 1 95 ? -14.210 14.714 32.979 1.00 73.12 95 GLY A O 1
ATOM 729 N N . LEU A 1 96 ? -12.620 13.248 33.658 1.00 67.38 96 LEU A N 1
ATOM 730 C CA . LEU A 1 96 ? -13.334 12.592 34.763 1.00 67.38 96 LEU A CA 1
ATOM 731 C C . LEU A 1 96 ? -12.825 13.023 36.143 1.00 67.38 96 LEU A C 1
ATOM 733 O O . LEU A 1 96 ? -11.628 13.358 36.272 1.00 67.38 96 LEU A O 1
#

Secondary structure (DSSP, 8-state):
-PPEEEEEETTT-SS--PPTTEEEEEESSSTT-EEEEEE-HHHHHHHHHHHHHHHHHHTTTT----HHHHHHHHHHHS--------HHHHHHHHT-

Sequence (96 aa):
MELKSVPVKSNDVRVPKPEVGSAYLVERYSADSVKAVILHPDDFAELQSRARILEEAARPAGFELTDLGAEAHQIAESREGELIEDEAAVRSLLGL

Foldseek 3Di:
DQAAEDEDEQVRDPDDDADARHWYFHADPDPVRGPDIDHDPVVVVVVVVVVVVVCVVCVVPVDDPDPVVVVVVVVVPPDDDDDDPDPVVVCVVVVD